Protein AF-A0A6M1MJ11-F1 (afdb_monomer_lite)

Sequence (69 aa):
MSAGSTLAAVSGLTGPVLALTVLALAWGKAQLILNRYLGLAQAPAIARGFALALAIFMAVLATLAAAAG

Structure (mmCIF, N/CA/C/O backbone):
data_AF-A0A6M1MJ11-F1
#
_entry.id   AF-A0A6M1MJ11-F1
#
loop_
_atom_site.group_PDB
_atom_site.id
_atom_site.type_symbol
_atom_site.label_atom_id
_atom_site.label_alt_id
_atom_site.label_comp_id
_atom_site.label_asym_id
_atom_site.label_entity_id
_atom_site.label_seq_id
_atom_site.pdbx_PDB_ins_code
_atom_site.Ca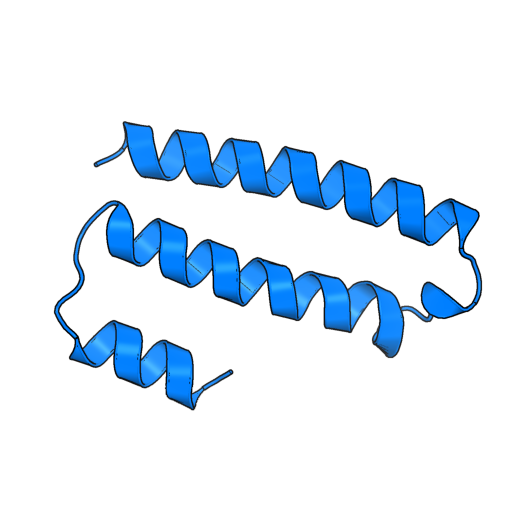rtn_x
_atom_site.Cartn_y
_atom_site.Cartn_z
_atom_site.occupancy
_atom_site.B_iso_or_equiv
_atom_site.auth_seq_id
_atom_site.auth_comp_id
_atom_site.auth_asym_id
_atom_site.auth_atom_id
_atom_site.pdbx_PDB_model_num
ATOM 1 N N . MET A 1 1 ? 4.558 -12.612 2.055 1.00 57.62 1 MET A N 1
ATOM 2 C CA . MET A 1 1 ? 5.248 -11.377 1.616 1.00 57.62 1 MET A CA 1
ATOM 3 C C . MET A 1 1 ? 6.641 -11.670 1.056 1.00 57.62 1 MET A C 1
ATOM 5 O O . MET A 1 1 ? 6.893 -11.205 -0.040 1.00 57.62 1 MET A O 1
ATOM 9 N N . SER A 1 2 ? 7.487 -12.505 1.682 1.00 62.22 2 SER A N 1
ATOM 10 C CA . SER A 1 2 ? 8.795 -12.876 1.091 1.00 62.22 2 SER A CA 1
ATOM 11 C C . SER A 1 2 ? 8.718 -13.733 -0.177 1.00 62.22 2 SER A C 1
ATOM 13 O O . SER A 1 2 ? 9.416 -13.449 -1.138 1.00 62.22 2 SER A O 1
ATOM 15 N N . ALA A 1 3 ? 7.837 -14.739 -0.234 1.00 65.00 3 ALA A N 1
ATOM 16 C CA . ALA A 1 3 ? 7.738 -15.601 -1.421 1.00 65.00 3 ALA A CA 1
ATOM 17 C C . ALA A 1 3 ? 7.318 -14.829 -2.691 1.00 65.00 3 ALA A C 1
ATOM 19 O O . ALA A 1 3 ? 7.810 -15.107 -3.777 1.00 65.00 3 ALA A O 1
ATOM 20 N N . GLY A 1 4 ? 6.462 -13.809 -2.545 1.00 62.91 4 GLY A N 1
ATOM 21 C CA . GLY A 1 4 ? 6.024 -12.963 -3.659 1.00 62.91 4 GLY A CA 1
ATOM 22 C C . GLY A 1 4 ? 7.123 -12.036 -4.181 1.00 62.91 4 GLY A C 1
ATOM 23 O O . GLY A 1 4 ? 7.278 -11.913 -5.390 1.00 62.91 4 GLY A O 1
ATOM 24 N N . SER A 1 5 ? 7.933 -11.438 -3.297 1.00 57.69 5 SER A N 1
ATOM 25 C CA . SER A 1 5 ? 9.085 -10.627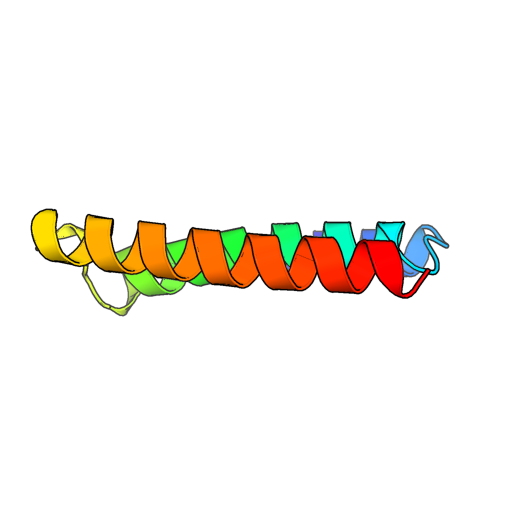 -3.719 1.00 57.69 5 SER A CA 1
ATOM 26 C C . SER A 1 5 ? 10.175 -11.470 -4.377 1.00 57.69 5 SER A C 1
ATOM 28 O O . SER A 1 5 ? 10.806 -11.013 -5.323 1.00 57.69 5 SER A O 1
ATOM 30 N N . THR A 1 6 ? 10.371 -12.710 -3.921 1.00 69.50 6 THR A N 1
ATOM 31 C CA . THR A 1 6 ? 11.336 -13.635 -4.529 1.00 69.50 6 THR A CA 1
ATOM 32 C C . THR A 1 6 ? 10.875 -14.094 -5.911 1.00 69.50 6 THR A C 1
ATOM 34 O O . THR A 1 6 ? 11.674 -14.093 -6.839 1.00 69.50 6 THR A O 1
ATOM 37 N N . LEU A 1 7 ? 9.588 -14.407 -6.091 1.00 61.66 7 LEU A N 1
ATOM 38 C CA . LEU A 1 7 ? 9.041 -14.744 -7.410 1.00 61.66 7 LEU A CA 1
ATOM 39 C C . LEU A 1 7 ? 9.080 -13.552 -8.374 1.00 61.66 7 LEU A C 1
ATOM 41 O O . LEU A 1 7 ? 9.465 -13.725 -9.525 1.00 61.66 7 LEU A O 1
ATOM 45 N N . ALA A 1 8 ? 8.765 -12.341 -7.906 1.00 59.81 8 ALA A N 1
ATOM 46 C CA . ALA A 1 8 ? 8.902 -11.130 -8.714 1.00 59.81 8 ALA A CA 1
ATOM 47 C C . ALA A 1 8 ? 10.365 -10.881 -9.127 1.00 59.81 8 ALA A C 1
ATOM 49 O O . ALA A 1 8 ? 10.624 -10.583 -10.288 1.00 59.81 8 ALA A O 1
ATOM 50 N N . ALA A 1 9 ? 11.328 -11.091 -8.223 1.00 61.19 9 ALA A N 1
ATOM 51 C CA . ALA A 1 9 ? 12.753 -10.956 -8.530 1.00 61.19 9 ALA A CA 1
ATOM 52 C C . ALA A 1 9 ? 13.265 -12.019 -9.523 1.00 61.19 9 ALA A C 1
ATOM 54 O O . ALA A 1 9 ? 14.111 -11.716 -10.358 1.00 61.19 9 ALA A O 1
ATOM 55 N N . VAL A 1 10 ? 12.746 -13.251 -9.460 1.00 67.50 10 VAL A N 1
ATOM 56 C CA . VAL A 1 10 ? 13.148 -14.360 -10.350 1.00 67.50 10 VAL A CA 1
ATOM 57 C C . VAL A 1 10 ? 12.426 -14.316 -11.704 1.00 67.50 10 VAL A C 1
ATOM 59 O O . VAL A 1 10 ? 12.942 -14.829 -12.690 1.00 67.50 10 VAL A O 1
ATOM 62 N N . SER A 1 11 ? 11.260 -13.671 -11.786 1.00 62.31 11 SER A N 1
ATOM 63 C CA . SER A 1 11 ? 10.441 -13.609 -13.007 1.00 62.31 11 SER A CA 1
ATOM 64 C C . SER A 1 11 ? 11.059 -12.828 -14.176 1.00 62.31 11 SER A C 1
ATOM 66 O O . SER A 1 11 ? 10.526 -12.881 -15.281 1.00 62.31 11 SER A O 1
ATOM 68 N N . GLY A 1 12 ? 12.149 -12.084 -13.957 1.00 62.00 12 GLY A N 1
ATOM 69 C CA . GLY A 1 12 ? 12.747 -11.226 -14.987 1.00 62.00 12 GLY A CA 1
ATOM 70 C C . GLY A 1 12 ? 11.894 -10.003 -15.350 1.00 62.00 12 GLY A C 1
ATOM 71 O O . GLY A 1 12 ? 12.199 -9.310 -16.319 1.00 62.00 12 GLY A O 1
ATOM 72 N N . LEU A 1 13 ? 10.839 -9.717 -14.576 1.00 64.06 13 LEU A N 1
ATOM 73 C CA . LEU A 1 13 ? 10.077 -8.476 -14.676 1.00 64.06 13 LEU A CA 1
ATOM 74 C C . LEU A 1 13 ? 11.030 -7.293 -14.472 1.00 64.06 13 LEU A C 1
ATOM 76 O O . LEU A 1 13 ? 11.689 -7.182 -13.443 1.00 64.06 13 LEU A O 1
ATOM 80 N N . THR A 1 14 ? 11.109 -6.407 -15.455 1.00 68.81 14 THR A N 1
ATOM 81 C CA . THR A 1 14 ? 11.953 -5.209 -15.414 1.00 68.81 14 THR A CA 1
ATOM 82 C C . THR A 1 14 ? 11.116 -3.964 -15.694 1.00 68.81 14 THR A C 1
ATOM 84 O O . THR A 1 14 ? 9.998 -4.043 -16.210 1.00 68.81 14 THR A O 1
ATOM 87 N N . GLY A 1 15 ? 11.634 -2.805 -15.288 1.00 76.19 15 GLY A N 1
ATOM 88 C CA . GLY A 1 15 ? 11.000 -1.515 -15.548 1.00 76.19 15 GLY A CA 1
ATOM 89 C C . GLY A 1 15 ? 9.643 -1.328 -14.840 1.00 76.19 15 GLY A C 1
ATOM 90 O O . GLY A 1 15 ? 9.478 -1.758 -13.691 1.00 76.19 15 GLY A O 1
ATOM 91 N N . PRO A 1 16 ? 8.666 -0.668 -15.487 1.00 80.56 16 PRO A N 1
ATOM 92 C CA . PRO A 1 16 ? 7.454 -0.168 -14.831 1.00 80.56 16 PRO A CA 1
ATOM 93 C C . PRO A 1 16 ? 6.562 -1.282 -14.270 1.00 80.56 16 PRO A C 1
ATOM 95 O O . PRO A 1 16 ? 5.926 -1.105 -13.231 1.00 80.56 16 PRO A O 1
ATOM 98 N N . VAL A 1 17 ? 6.553 -2.467 -14.890 1.00 80.88 17 VAL A N 1
ATOM 99 C CA . VAL A 1 17 ? 5.729 -3.596 -14.427 1.00 80.88 17 VAL A CA 1
ATOM 100 C C . VAL A 1 17 ? 6.214 -4.120 -13.072 1.00 80.88 17 VAL A C 1
ATOM 102 O O . VAL A 1 17 ? 5.392 -4.339 -12.181 1.00 80.88 17 VAL A O 1
ATOM 105 N N . LEU A 1 18 ? 7.536 -4.241 -12.871 1.00 82.88 18 LEU A N 1
ATOM 106 C CA . LEU A 1 18 ? 8.096 -4.637 -11.574 1.00 82.88 18 LEU A CA 1
ATOM 107 C C . LEU A 1 18 ? 7.754 -3.602 -10.496 1.00 82.88 18 LEU A C 1
ATOM 109 O O . LEU A 1 18 ? 7.302 -3.970 -9.406 1.00 82.88 18 LEU A O 1
ATOM 113 N N . ALA A 1 19 ? 7.904 -2.314 -10.817 1.00 83.31 19 ALA A N 1
ATOM 114 C CA . ALA A 1 19 ? 7.584 -1.225 -9.901 1.00 83.31 19 ALA A CA 1
ATOM 115 C C . ALA A 1 19 ? 6.114 -1.274 -9.449 1.00 83.31 19 ALA A C 1
ATOM 117 O O . ALA A 1 19 ? 5.848 -1.217 -8.248 1.00 83.31 19 ALA A O 1
ATOM 118 N N . LEU A 1 20 ? 5.171 -1.490 -10.372 1.00 84.81 20 LEU A N 1
ATOM 119 C CA . LEU A 1 20 ? 3.746 -1.630 -10.053 1.00 84.81 20 LEU A CA 1
ATOM 120 C C . LEU A 1 20 ? 3.453 -2.861 -9.181 1.00 84.81 20 LEU A C 1
ATOM 122 O O . LEU A 1 20 ? 2.696 -2.755 -8.213 1.00 84.81 20 LEU A O 1
ATOM 126 N N . THR A 1 21 ? 4.080 -4.013 -9.452 1.00 84.62 21 THR A N 1
ATOM 127 C CA . THR A 1 21 ? 3.921 -5.204 -8.593 1.00 84.62 21 THR A CA 1
ATOM 128 C C . THR A 1 21 ? 4.458 -4.991 -7.178 1.00 84.62 21 THR A C 1
ATOM 130 O O . THR A 1 21 ? 3.809 -5.389 -6.207 1.00 84.62 21 THR A O 1
ATOM 133 N N . VAL A 1 22 ? 5.610 -4.331 -7.030 1.00 87.00 22 VAL A N 1
ATOM 134 C CA . VAL A 1 22 ? 6.167 -3.990 -5.712 1.00 87.00 22 VAL A CA 1
ATOM 135 C C . VAL A 1 22 ? 5.243 -3.022 -4.979 1.00 87.00 22 VAL A C 1
ATOM 137 O O . VAL A 1 22 ? 4.982 -3.207 -3.788 1.00 87.00 22 VAL A O 1
ATOM 140 N N . LEU A 1 23 ? 4.689 -2.040 -5.691 1.00 88.62 23 LEU A N 1
ATOM 141 C CA . LEU A 1 23 ? 3.743 -1.082 -5.133 1.00 88.62 23 LEU A CA 1
ATOM 142 C C . LEU A 1 23 ? 2.469 -1.775 -4.626 1.00 88.62 23 LEU A C 1
ATOM 144 O O . LEU A 1 23 ? 2.036 -1.527 -3.502 1.00 88.62 23 LEU A O 1
ATOM 148 N N . ALA A 1 24 ? 1.912 -2.716 -5.390 1.00 86.69 24 ALA A N 1
ATOM 149 C CA . ALA A 1 24 ? 0.751 -3.501 -4.967 1.00 86.69 24 ALA A CA 1
ATOM 150 C C . ALA A 1 24 ? 1.039 -4.350 -3.711 1.00 86.69 24 ALA A C 1
ATOM 152 O O . ALA A 1 24 ? 0.210 -4.439 -2.802 1.00 86.69 24 ALA A O 1
ATOM 153 N N . LEU A 1 25 ? 2.235 -4.936 -3.603 1.00 88.81 25 LEU A N 1
ATOM 154 C CA . LEU A 1 25 ? 2.643 -5.667 -2.397 1.00 88.81 25 LEU A CA 1
ATOM 155 C C . LEU A 1 25 ? 2.822 -4.734 -1.190 1.00 88.81 25 LEU A C 1
ATOM 157 O O . LEU A 1 25 ? 2.399 -5.066 -0.077 1.00 88.81 25 LEU A O 1
ATOM 161 N N . ALA A 1 26 ? 3.415 -3.557 -1.398 1.00 89.56 26 ALA A N 1
ATOM 162 C CA . ALA A 1 26 ? 3.584 -2.545 -0.361 1.00 89.56 26 ALA A CA 1
ATOM 163 C C . ALA A 1 26 ? 2.232 -2.021 0.150 1.00 89.56 26 ALA A C 1
ATOM 165 O O . ALA A 1 26 ? 2.063 -1.853 1.361 1.00 89.56 26 ALA A O 1
ATOM 166 N N . TRP A 1 27 ? 1.248 -1.869 -0.742 1.00 89.25 27 TRP A N 1
ATOM 167 C CA . TRP A 1 27 ? -0.130 -1.508 -0.404 1.00 89.25 27 TRP A CA 1
ATOM 168 C C . TRP A 1 27 ? -0.740 -2.464 0.621 1.00 89.25 27 TRP A C 1
ATOM 170 O O . TRP A 1 27 ? -1.210 -2.043 1.682 1.00 89.25 27 TRP A O 1
ATOM 180 N N . GLY A 1 28 ? -0.668 -3.769 0.343 1.00 87.50 28 GLY A N 1
ATOM 181 C CA . GLY A 1 28 ? -1.191 -4.796 1.242 1.00 87.50 28 GLY A CA 1
ATOM 182 C C . GLY A 1 28 ? -0.518 -4.775 2.619 1.00 87.50 28 GLY A C 1
ATOM 183 O O . GLY A 1 28 ? -1.194 -4.894 3.643 1.00 87.50 28 GLY A O 1
ATOM 184 N N . LYS A 1 29 ? 0.804 -4.556 2.675 1.00 88.69 29 LYS A N 1
ATOM 185 C CA . LYS A 1 29 ? 1.526 -4.419 3.954 1.00 88.69 29 LYS A CA 1
ATOM 186 C C . LYS A 1 29 ? 1.089 -3.182 4.733 1.00 88.69 29 LYS A C 1
ATOM 188 O O . LYS A 1 29 ? 0.888 -3.281 5.941 1.00 88.69 29 LYS A O 1
ATOM 193 N N . ALA A 1 30 ? 0.931 -2.043 4.065 1.00 87.38 30 ALA A N 1
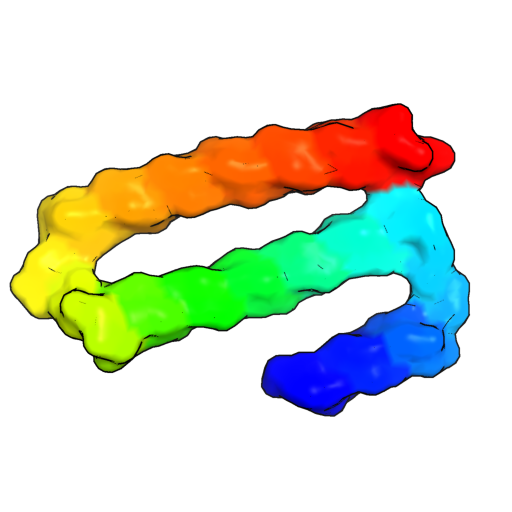ATOM 194 C CA . ALA A 1 30 ? 0.514 -0.798 4.702 1.00 87.38 30 ALA A CA 1
ATOM 195 C C . ALA A 1 30 ? -0.886 -0.923 5.322 1.00 87.38 30 ALA A C 1
ATOM 197 O O . ALA A 1 30 ? -1.074 -0.541 6.476 1.00 87.38 30 ALA A O 1
ATOM 198 N N . GLN A 1 31 ? -1.838 -1.550 4.623 1.00 86.81 31 GLN A N 1
ATOM 199 C CA . GLN A 1 31 ? -3.162 -1.833 5.190 1.00 86.81 31 GLN A CA 1
ATOM 200 C C . GLN A 1 31 ? -3.091 -2.745 6.420 1.00 86.81 31 GLN A C 1
ATOM 202 O O . GLN A 1 31 ? -3.798 -2.516 7.402 1.00 86.81 31 GLN A O 1
ATOM 207 N N . LEU A 1 32 ? -2.225 -3.761 6.394 1.00 87.81 32 LEU A N 1
ATOM 208 C CA . LEU A 1 32 ? -2.045 -4.667 7.527 1.00 87.81 32 LEU A CA 1
ATOM 209 C C . LEU A 1 32 ? -1.439 -3.944 8.740 1.00 87.81 32 LEU A C 1
ATOM 211 O O . LEU A 1 32 ? -1.899 -4.150 9.861 1.00 87.81 32 LEU A O 1
ATOM 215 N N . ILE A 1 33 ? -0.461 -3.060 8.527 1.00 88.31 33 ILE A N 1
ATOM 216 C CA . ILE A 1 33 ? 0.125 -2.227 9.587 1.00 88.31 33 ILE A CA 1
ATOM 217 C C . ILE A 1 33 ? -0.929 -1.285 10.173 1.00 88.31 33 ILE A C 1
ATOM 219 O O . ILE A 1 33 ? -1.129 -1.271 11.386 1.00 88.31 33 ILE A O 1
ATOM 223 N N . LEU A 1 34 ? -1.656 -0.558 9.325 1.00 86.12 34 LEU A N 1
ATOM 224 C CA . LEU A 1 34 ? -2.677 0.390 9.767 1.00 86.12 34 LEU A CA 1
ATOM 225 C C . LEU A 1 34 ? -3.777 -0.309 10.577 1.00 86.12 34 LEU A C 1
ATOM 227 O O . LEU A 1 34 ? -4.056 0.065 11.715 1.00 86.12 34 LEU A O 1
ATOM 231 N N . ASN A 1 35 ? -4.365 -1.372 10.032 1.00 83.69 35 ASN A N 1
ATOM 232 C CA . ASN A 1 35 ? -5.521 -2.006 10.659 1.00 83.69 35 ASN A CA 1
ATOM 233 C C . ASN A 1 35 ? -5.153 -2.875 11.864 1.00 83.69 35 ASN A C 1
ATOM 235 O O . ASN A 1 35 ? -5.919 -2.919 12.826 1.00 83.69 35 ASN A O 1
ATOM 239 N N . ARG A 1 36 ? -4.008 -3.571 11.821 1.00 83.00 36 ARG A N 1
ATOM 240 C CA . ARG A 1 36 ? -3.663 -4.596 12.817 1.00 83.00 36 ARG A CA 1
ATOM 241 C C . ARG A 1 36 ? -2.625 -4.146 13.836 1.00 83.00 36 ARG A C 1
ATOM 243 O O . ARG A 1 36 ? -2.752 -4.519 14.993 1.00 83.00 36 ARG A O 1
ATOM 250 N N . TYR A 1 37 ? -1.628 -3.360 13.429 1.00 84.69 37 TYR A N 1
ATOM 251 C CA . TYR A 1 37 ? -0.578 -2.888 14.341 1.00 84.69 37 TYR A CA 1
ATOM 252 C C . TYR A 1 37 ? -0.934 -1.552 14.991 1.00 84.69 37 TYR A C 1
ATOM 254 O O . TYR A 1 37 ? -0.728 -1.379 16.185 1.00 84.69 37 TYR A O 1
ATOM 262 N N . LEU A 1 38 ? -1.512 -0.629 14.223 1.00 83.75 38 LEU A N 1
ATOM 263 C CA . LEU A 1 38 ? -1.985 0.664 14.727 1.00 83.75 38 LEU A CA 1
ATOM 264 C C . LEU A 1 38 ? -3.380 0.589 15.360 1.00 83.75 38 LEU A C 1
ATOM 266 O O . LEU A 1 38 ? -3.844 1.567 15.936 1.00 83.75 38 LEU A O 1
ATOM 270 N N . GLY A 1 39 ? -4.061 -0.555 15.242 1.00 83.06 39 GLY A N 1
ATOM 271 C CA . GLY A 1 39 ? -5.383 -0.757 15.829 1.00 83.06 39 GLY A CA 1
ATOM 272 C C . GLY A 1 39 ? -6.475 0.119 15.211 1.00 83.06 39 GLY A C 1
ATOM 273 O O . GLY A 1 39 ? -7.547 0.241 15.798 1.00 83.06 39 GLY A O 1
ATOM 274 N N . LEU A 1 40 ? -6.253 0.694 14.019 1.00 78.88 40 LEU A N 1
ATOM 275 C CA . LEU A 1 40 ? -7.233 1.557 13.342 1.00 78.88 40 LEU A CA 1
ATOM 276 C C . LEU A 1 40 ? -8.555 0.839 13.046 1.00 78.88 40 LEU A C 1
ATOM 278 O O . LEU A 1 40 ? -9.579 1.496 12.877 1.00 78.88 40 LEU A O 1
ATOM 282 N N . ALA A 1 41 ? -8.570 -0.496 13.077 1.00 75.81 41 ALA A N 1
ATOM 283 C CA . ALA A 1 41 ? -9.798 -1.283 13.056 1.00 75.81 41 ALA A CA 1
ATOM 284 C C . ALA A 1 41 ? -10.790 -0.905 14.179 1.00 75.81 41 ALA A C 1
ATOM 286 O O . ALA A 1 41 ? -11.992 -1.073 13.999 1.00 75.81 41 ALA A O 1
ATOM 287 N N . GLN A 1 42 ? -10.316 -0.364 15.308 1.00 83.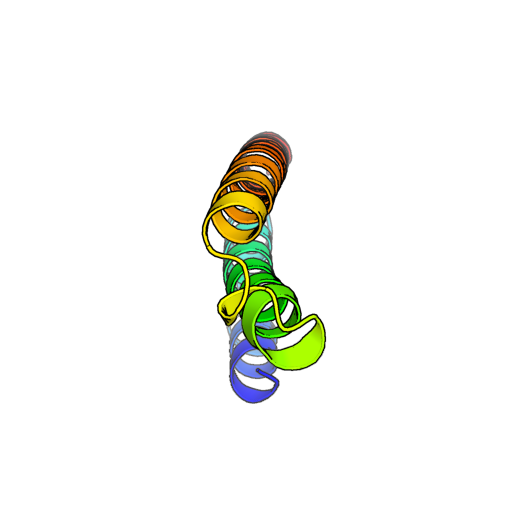06 42 GLN A N 1
ATOM 288 C CA . GLN A 1 42 ? -11.175 0.097 16.405 1.00 83.06 42 GLN A CA 1
ATOM 289 C C . GLN A 1 42 ? -11.720 1.523 16.213 1.00 83.06 42 GLN A C 1
ATOM 291 O O . GLN A 1 42 ? -12.629 1.930 16.930 1.00 83.06 42 GLN A O 1
ATOM 296 N N . ALA A 1 43 ? -11.211 2.279 15.233 1.00 84.81 43 ALA A N 1
ATOM 297 C CA . ALA A 1 43 ? -11.617 3.656 14.948 1.00 84.81 43 ALA A CA 1
ATOM 298 C C . ALA A 1 43 ? -11.935 3.838 13.446 1.00 84.81 43 ALA A C 1
ATOM 300 O O . ALA A 1 43 ? -11.133 4.406 12.695 1.00 84.81 43 ALA A O 1
ATOM 301 N N . PRO A 1 44 ? -13.120 3.396 12.980 1.00 81.25 44 PRO A N 1
ATOM 302 C CA . PRO A 1 44 ? -13.437 3.300 11.552 1.00 81.25 44 PRO A CA 1
ATOM 303 C C . PRO A 1 44 ? -13.440 4.649 10.815 1.00 81.25 44 PRO A C 1
ATOM 305 O O . PRO A 1 44 ? -13.110 4.701 9.631 1.00 81.25 44 PRO A O 1
ATOM 308 N N . ALA A 1 45 ? -13.759 5.755 11.496 1.00 84.00 45 ALA A N 1
ATOM 309 C CA . ALA A 1 45 ? -13.690 7.093 10.902 1.00 84.00 45 ALA A CA 1
ATOM 310 C C . ALA A 1 45 ? -12.245 7.501 10.552 1.00 84.00 45 ALA A C 1
ATOM 312 O O . ALA A 1 45 ? -11.992 8.016 9.463 1.00 84.00 45 ALA A O 1
ATOM 313 N N . ILE A 1 46 ? -11.288 7.204 11.436 1.00 81.44 46 ILE A N 1
ATOM 314 C CA . ILE A 1 46 ? -9.864 7.515 11.244 1.00 81.44 46 ILE A CA 1
ATOM 315 C C . ILE A 1 46 ? -9.251 6.555 10.214 1.00 81.44 46 ILE A C 1
ATOM 317 O O . ILE A 1 46 ? -8.498 6.982 9.336 1.00 81.44 46 ILE A O 1
ATOM 321 N N . ALA A 1 47 ? -9.638 5.275 10.254 1.00 82.88 47 ALA A N 1
ATOM 322 C CA . ALA A 1 47 ? -9.196 4.264 9.294 1.00 82.88 47 ALA A CA 1
ATOM 323 C C . ALA A 1 47 ? -9.540 4.638 7.846 1.00 82.88 47 ALA A C 1
ATOM 325 O O . ALA A 1 47 ? -8.706 4.484 6.955 1.00 82.88 47 ALA A O 1
ATOM 326 N N . ARG A 1 48 ? -10.743 5.180 7.607 1.00 85.06 48 ARG A N 1
ATOM 327 C CA . ARG A 1 48 ? -11.161 5.640 6.273 1.00 85.06 48 ARG A CA 1
ATOM 328 C C . ARG A 1 48 ? -10.291 6.783 5.757 1.00 85.06 48 ARG A C 1
ATOM 330 O O . ARG A 1 48 ? -9.907 6.749 4.592 1.00 85.06 48 ARG A O 1
ATOM 337 N N . GLY A 1 49 ? -9.956 7.754 6.609 1.00 88.06 49 GLY A N 1
ATOM 338 C CA . GLY A 1 49 ? -9.075 8.865 6.241 1.00 88.06 49 GLY A CA 1
ATOM 339 C C . GLY A 1 49 ? -7.678 8.383 5.849 1.00 88.06 49 GLY A C 1
ATOM 340 O O . GLY A 1 49 ? -7.184 8.726 4.776 1.00 88.06 49 GLY A O 1
ATOM 341 N N . PHE A 1 50 ? -7.085 7.508 6.665 1.00 87.50 50 PHE A N 1
ATOM 342 C CA . PHE A 1 50 ? -5.785 6.903 6.365 1.00 87.50 50 PHE A CA 1
ATOM 343 C C . PHE A 1 50 ? -5.810 6.034 5.107 1.00 87.50 50 PHE A C 1
ATOM 345 O O . PHE A 1 50 ? -4.889 6.115 4.300 1.00 87.50 50 PHE A O 1
ATOM 352 N N . ALA A 1 51 ? -6.859 5.235 4.907 1.00 87.56 51 ALA A N 1
ATOM 353 C CA . ALA A 1 51 ? -7.007 4.417 3.708 1.00 87.56 51 ALA A CA 1
ATOM 354 C C . ALA A 1 51 ? -7.088 5.278 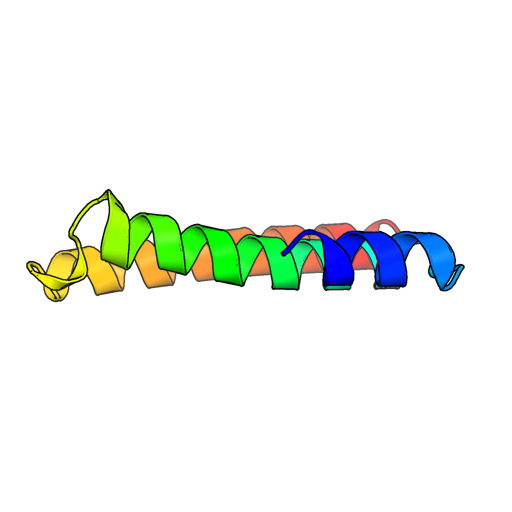2.438 1.00 87.56 51 ALA A C 1
ATOM 356 O O . ALA A 1 51 ? -6.466 4.940 1.434 1.00 87.56 51 ALA A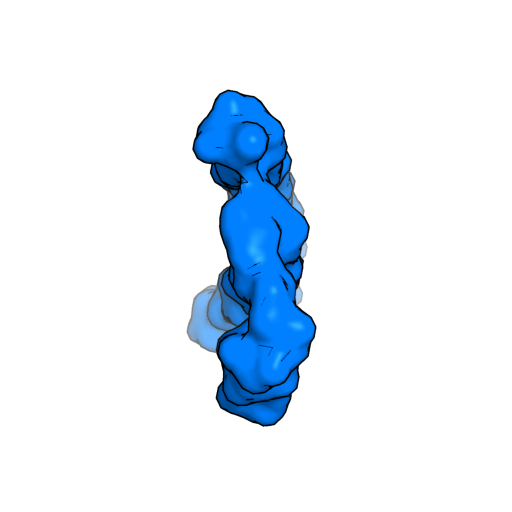 O 1
ATOM 357 N N . LEU A 1 52 ? -7.808 6.402 2.493 1.00 89.81 52 LEU A N 1
ATOM 358 C CA . LEU A 1 52 ? -7.963 7.324 1.368 1.00 89.81 52 LEU A CA 1
ATOM 359 C C . LEU A 1 52 ? -6.655 8.079 1.081 1.00 89.81 52 LEU A C 1
ATOM 361 O O . LEU A 1 52 ? -6.209 8.112 -0.064 1.00 89.81 52 LEU A O 1
ATOM 365 N N . ALA A 1 53 ? -5.988 8.601 2.114 1.00 92.56 53 ALA A N 1
ATOM 366 C CA . ALA A 1 53 ? -4.686 9.257 1.977 1.00 92.56 53 ALA A CA 1
ATOM 367 C C . ALA A 1 53 ? -3.621 8.305 1.415 1.00 92.56 53 ALA A C 1
ATOM 369 O O . ALA A 1 53 ? -2.897 8.659 0.482 1.00 92.56 53 ALA A O 1
ATOM 370 N N . LEU A 1 54 ? -3.575 7.071 1.928 1.00 91.75 54 LEU A N 1
ATOM 371 C CA . LEU A 1 54 ? -2.710 6.029 1.393 1.00 91.75 54 LEU A CA 1
ATOM 372 C C . LEU A 1 54 ? -3.035 5.798 -0.090 1.00 91.75 54 LEU A C 1
ATOM 374 O O . LEU A 1 54 ? -2.110 5.746 -0.896 1.00 91.75 54 LEU A O 1
ATOM 378 N N . ALA A 1 55 ? -4.322 5.734 -0.466 1.00 90.50 55 ALA A N 1
ATOM 379 C CA . ALA A 1 55 ? -4.771 5.399 -1.827 1.00 90.50 55 ALA A CA 1
ATOM 380 C C . ALA A 1 55 ? -4.309 6.432 -2.835 1.00 90.50 55 ALA A C 1
ATOM 382 O O . ALA A 1 55 ? -3.760 6.074 -3.875 1.00 90.50 55 ALA A O 1
ATOM 383 N N . ILE A 1 56 ? -4.456 7.706 -2.479 1.00 94.00 56 ILE A N 1
ATOM 384 C CA . ILE A 1 56 ? -3.947 8.819 -3.274 1.00 94.00 56 ILE A CA 1
ATOM 385 C C . ILE A 1 56 ? -2.426 8.716 -3.410 1.00 94.00 56 ILE A C 1
ATOM 387 O O . ILE A 1 56 ? -1.913 8.774 -4.525 1.00 94.00 56 ILE A O 1
ATOM 391 N N . PHE A 1 57 ? -1.701 8.508 -2.308 1.00 92.69 57 PHE A N 1
ATOM 392 C CA . PHE A 1 57 ? -0.240 8.403 -2.339 1.00 92.69 57 PHE A CA 1
ATOM 393 C C . PHE A 1 57 ? 0.243 7.285 -3.272 1.00 92.69 57 PHE A C 1
ATOM 395 O O . PHE A 1 57 ? 1.154 7.477 -4.075 1.00 92.69 57 PHE A O 1
ATOM 402 N N . MET A 1 58 ? -0.406 6.126 -3.223 1.00 91.50 58 MET A N 1
ATOM 403 C CA . MET A 1 58 ? -0.006 4.972 -4.027 1.00 91.50 58 MET A CA 1
ATOM 404 C C . MET A 1 58 ? -0.464 5.098 -5.479 1.00 91.50 58 MET A C 1
ATOM 406 O O . MET A 1 58 ? 0.244 4.633 -6.365 1.00 91.50 58 MET A O 1
ATOM 410 N N . ALA A 1 59 ? -1.569 5.797 -5.750 1.00 91.94 59 ALA A N 1
ATOM 411 C CA . ALA A 1 59 ? -1.932 6.190 -7.108 1.00 91.94 59 ALA A CA 1
ATOM 412 C C . ALA A 1 59 ? -0.872 7.122 -7.718 1.00 91.94 59 ALA A C 1
ATOM 414 O O . ALA A 1 59 ? -0.420 6.873 -8.833 1.00 91.94 59 ALA A O 1
ATOM 415 N N . VAL A 1 60 ? -0.398 8.128 -6.973 1.00 93.06 60 VAL A N 1
ATOM 416 C CA . VAL A 1 60 ? 0.683 9.021 -7.428 1.00 93.06 60 VAL A CA 1
ATOM 417 C C . VAL A 1 60 ? 1.954 8.228 -7.730 1.00 93.06 60 VAL A C 1
ATOM 419 O O . VAL A 1 60 ? 2.511 8.351 -8.821 1.00 93.06 60 VAL A O 1
ATOM 422 N N . LEU A 1 61 ? 2.386 7.353 -6.820 1.00 90.38 61 LEU A N 1
ATOM 423 C CA . LEU A 1 61 ? 3.568 6.520 -7.052 1.00 90.38 61 LEU A CA 1
ATOM 424 C C . LEU A 1 61 ? 3.397 5.566 -8.244 1.00 90.38 61 LEU A C 1
ATOM 426 O O . LEU A 1 61 ? 4.349 5.369 -8.993 1.00 90.38 61 LEU A O 1
ATOM 430 N N . ALA A 1 62 ? 2.199 5.016 -8.458 1.00 88.06 62 ALA A N 1
ATOM 431 C CA . ALA A 1 62 ? 1.908 4.177 -9.618 1.00 88.06 62 ALA A CA 1
ATOM 432 C C . ALA A 1 62 ? 2.003 4.972 -10.926 1.00 88.06 62 ALA A C 1
ATOM 434 O O . ALA A 1 62 ? 2.616 4.500 -11.881 1.00 88.06 62 ALA A O 1
ATOM 435 N N . THR A 1 63 ? 1.452 6.191 -10.959 1.00 89.12 63 THR A N 1
ATOM 436 C CA . THR A 1 63 ? 1.557 7.072 -12.133 1.00 89.12 63 THR A CA 1
ATOM 437 C C . THR A 1 63 ? 2.999 7.478 -12.417 1.00 89.12 63 THR A C 1
ATOM 439 O O . THR A 1 63 ? 3.418 7.453 -13.569 1.00 89.12 63 THR A O 1
ATOM 442 N N . LEU A 1 64 ? 3.788 7.768 -11.377 1.00 90.38 64 LEU A N 1
ATOM 443 C CA . LEU A 1 64 ? 5.205 8.087 -11.520 1.00 90.38 64 LEU A CA 1
ATOM 444 C C . LEU A 1 64 ? 6.001 6.885 -12.036 1.00 90.38 64 LEU A C 1
ATOM 446 O O . LEU A 1 64 ? 6.803 7.030 -12.951 1.00 90.38 64 LEU A O 1
ATOM 450 N N . ALA A 1 65 ? 5.758 5.697 -11.481 1.00 85.50 65 ALA A N 1
ATOM 451 C CA . ALA A 1 65 ? 6.407 4.467 -11.921 1.00 85.50 65 ALA A CA 1
ATOM 452 C C . ALA A 1 65 ? 6.070 4.125 -13.379 1.00 85.50 65 ALA A C 1
ATOM 454 O O . ALA A 1 65 ? 6.943 3.669 -14.109 1.00 85.50 65 ALA A O 1
ATOM 455 N N . ALA A 1 66 ? 4.827 4.368 -13.803 1.00 81.81 66 ALA A N 1
ATOM 456 C CA . ALA A 1 66 ? 4.403 4.183 -15.185 1.00 81.81 66 ALA A CA 1
ATOM 457 C C . ALA A 1 66 ? 5.007 5.228 -16.138 1.00 81.81 66 ALA A C 1
ATOM 459 O O . ALA A 1 66 ? 5.313 4.886 -17.270 1.00 81.81 66 ALA A O 1
ATOM 460 N N . ALA A 1 67 ? 5.190 6.476 -15.695 1.00 82.38 67 ALA A N 1
ATOM 461 C CA . ALA A 1 67 ? 5.801 7.539 -16.497 1.00 82.38 67 ALA A CA 1
ATOM 462 C C . ALA A 1 67 ? 7.336 7.444 -16.585 1.00 82.38 67 ALA A C 1
ATOM 464 O O . ALA A 1 67 ? 7.937 8.042 -17.473 1.00 82.38 67 ALA A O 1
ATOM 465 N N . ALA A 1 68 ? 7.971 6.743 -15.643 1.00 75.56 68 ALA A N 1
ATOM 466 C CA . ALA A 1 68 ? 9.420 6.561 -15.580 1.00 75.56 68 ALA A CA 1
ATOM 467 C C . ALA A 1 68 ? 9.934 5.344 -16.374 1.00 75.56 68 ALA A C 1
ATOM 469 O O . ALA A 1 68 ? 11.148 5.140 -16.429 1.00 75.56 68 ALA A O 1
ATOM 470 N N . GLY A 1 69 ? 9.034 4.521 -16.919 1.00 60.06 69 GLY A N 1
ATOM 471 C CA . GLY A 1 69 ? 9.348 3.360 -17.755 1.00 60.06 69 GLY A CA 1
ATOM 472 C C . GLY A 1 69 ? 9.090 3.625 -19.226 1.00 60.06 69 GLY A C 1
ATOM 473 O O . GLY A 1 69 ? 9.803 2.998 -20.038 1.00 60.06 69 GLY A O 1
#

Secondary structure (DSSP, 8-state):
-HHHHHHHHHTT--THHHHHHHHHHHHHHHHHIIIIIS-GGG-HHHHHHHHHHHHHHHHHHHHHHHHT-

Radius of gyration: 14.07 Å; chains: 1; bounding box: 27×25×34 Å

pLDDT: mean 80.98, std 10.44, range [57.62, 94.0]

Foldseek 3Di:
DVVQLVCLVVVPDDALVSQLSVLVVVLVVVLCCVCPVVVCVVVVVVSVVVNVVSVVVSVVSSVVSVVRD